Protein AF-A0A920UD61-F1 (afdb_monomer_lite)

Radius of gyration: 16.19 Å; chains: 1; bounding box: 39×26×42 Å

Sequence (69 aa):
MYPGSREPAKLILMEYFHQKAKQTVALVGKGVTFDSGGISLKPGKNMDEMKFDMCGAAAVLGAMKIIGH

pLDDT: mean 94.98, std 6.43, range [56.66, 98.62]

Foldseek 3Di:
DDDLDPDDDDDDDDDDDDPPDPDDDDQDFQQPCACQVGVNGDPPVCSVVRNCRRVRVVVVVVVSVVVRD

Structure (mmCIF, N/CA/C/O backbone):
data_AF-A0A920UD61-F1
#
_entry.id   AF-A0A920UD61-F1
#
loop_
_atom_site.group_PDB
_atom_site.id
_atom_site.type_symbol
_atom_site.label_atom_id
_atom_site.label_alt_id
_atom_site.label_comp_id
_atom_site.label_asym_id
_atom_site.label_entity_id
_atom_site.label_seq_id
_atom_site.pdbx_PDB_ins_code
_atom_site.Cartn_x
_atom_site.Cartn_y
_atom_site.Cartn_z
_atom_site.occupancy
_atom_site.B_iso_or_equiv
_atom_site.auth_seq_id
_atom_site.auth_comp_id
_atom_site.auth_asym_id
_atom_site.auth_atom_id
_atom_site.pdbx_PDB_model_num
ATOM 1 N N . MET A 1 1 ? 19.226 15.801 -6.138 1.00 56.66 1 MET A N 1
ATOM 2 C CA . MET A 1 1 ? 19.028 14.371 -6.459 1.00 56.66 1 MET A CA 1
ATOM 3 C C . MET A 1 1 ? 17.715 14.270 -7.217 1.00 56.66 1 MET A C 1
ATOM 5 O O . MET A 1 1 ? 16.726 14.783 -6.711 1.00 56.66 1 MET A O 1
ATOM 9 N N . TYR A 1 2 ? 17.709 13.753 -8.447 1.00 73.12 2 TYR A N 1
ATOM 10 C CA . TYR A 1 2 ? 16.467 13.628 -9.220 1.00 73.12 2 TYR A CA 1
ATOM 11 C C . TYR A 1 2 ? 15.580 12.530 -8.610 1.00 73.12 2 TYR A C 1
ATOM 13 O O . TYR A 1 2 ? 16.118 11.510 -8.173 1.00 73.12 2 TYR A O 1
ATOM 21 N N . PRO A 1 3 ? 14.252 12.719 -8.542 1.00 82.56 3 PRO A N 1
ATOM 22 C CA . PRO A 1 3 ? 13.348 11.702 -8.020 1.00 82.56 3 PRO A CA 1
ATOM 23 C C . PRO A 1 3 ? 13.319 10.474 -8.943 1.00 82.56 3 PRO A C 1
ATOM 25 O O . PRO A 1 3 ? 13.380 10.601 -10.164 1.00 82.56 3 PRO A O 1
ATOM 28 N N . GLY A 1 4 ? 13.191 9.277 -8.360 1.00 89.12 4 GLY A N 1
ATOM 29 C CA . GLY A 1 4 ? 13.094 8.013 -9.107 1.00 89.12 4 GLY A CA 1
ATOM 30 C C . GLY A 1 4 ? 11.741 7.772 -9.795 1.00 89.12 4 GLY A C 1
ATOM 31 O O . GLY A 1 4 ? 11.584 6.776 -10.493 1.00 89.12 4 GLY A O 1
ATOM 32 N N . SER A 1 5 ? 10.769 8.669 -9.607 1.00 93.62 5 SER A N 1
ATOM 33 C CA . SER A 1 5 ? 9.429 8.636 -10.204 1.00 93.62 5 SER A CA 1
ATOM 34 C C . SER A 1 5 ? 9.036 10.037 -10.675 1.00 93.62 5 SER A C 1
ATOM 36 O O . SER A 1 5 ? 9.439 11.034 -10.075 1.00 93.62 5 SER A O 1
ATOM 38 N N . ARG A 1 6 ? 8.225 10.107 -11.738 1.00 95.00 6 ARG A N 1
ATOM 39 C CA . ARG A 1 6 ? 7.580 11.354 -12.186 1.00 95.00 6 ARG A CA 1
ATOM 40 C C . ARG A 1 6 ? 6.380 11.729 -11.314 1.00 95.00 6 ARG A C 1
ATOM 42 O O . ARG A 1 6 ? 6.112 12.911 -11.147 1.00 95.00 6 ARG A O 1
ATOM 49 N N . GLU A 1 7 ? 5.680 10.735 -10.767 1.00 95.62 7 GLU A N 1
ATOM 50 C CA . GLU A 1 7 ? 4.575 10.946 -9.827 1.00 95.62 7 GLU A CA 1
ATOM 51 C C . GLU A 1 7 ? 5.141 11.079 -8.402 1.00 95.62 7 GLU A C 1
ATOM 53 O O . GLU A 1 7 ? 5.882 10.184 -7.968 1.00 95.62 7 GLU A O 1
ATOM 58 N N . PRO A 1 8 ? 4.833 12.166 -7.669 1.00 95.25 8 PRO A N 1
ATOM 59 C CA . PRO A 1 8 ? 5.309 12.369 -6.305 1.00 95.25 8 PRO A CA 1
ATOM 60 C C . PRO A 1 8 ? 4.686 11.373 -5.317 1.00 95.25 8 PRO A C 1
ATOM 62 O O . PRO A 1 8 ? 3.534 10.960 -5.454 1.00 95.25 8 PRO A O 1
ATOM 65 N N . ALA A 1 9 ? 5.445 11.018 -4.276 1.00 95.62 9 ALA A N 1
ATOM 66 C CA . ALA A 1 9 ? 4.967 10.150 -3.204 1.00 95.62 9 ALA A CA 1
ATOM 67 C C . ALA A 1 9 ? 3.841 10.812 -2.393 1.00 95.62 9 ALA A C 1
ATOM 69 O O . ALA A 1 9 ? 3.830 12.028 -2.191 1.00 95.62 9 ALA A O 1
ATOM 70 N N . LYS A 1 10 ? 2.910 9.992 -1.895 1.00 96.81 10 LYS A N 1
ATOM 71 C CA . LYS A 1 10 ? 1.772 10.426 -1.073 1.00 96.81 10 LYS A CA 1
ATOM 72 C C . LYS A 1 10 ? 1.690 9.565 0.182 1.00 96.81 10 LYS A C 1
ATOM 74 O O . LYS A 1 10 ? 1.888 8.354 0.111 1.00 96.81 10 LYS A O 1
ATOM 79 N N . LEU A 1 11 ? 1.364 10.193 1.310 1.00 97.81 11 LEU A N 1
ATOM 80 C CA . LEU A 1 11 ? 0.954 9.510 2.534 1.00 97.81 11 LEU A CA 1
ATOM 81 C C . LEU A 1 11 ? -0.559 9.671 2.674 1.00 97.81 11 LEU A C 1
ATOM 83 O O . LEU A 1 11 ? -1.056 10.794 2.713 1.00 97.81 11 LEU A O 1
ATOM 87 N N . ILE A 1 12 ? -1.280 8.555 2.721 1.00 97.94 12 ILE A N 1
ATOM 88 C CA . ILE A 1 12 ? -2.734 8.545 2.890 1.00 97.94 12 ILE A CA 1
ATOM 89 C C . ILE A 1 12 ? -3.027 8.167 4.337 1.00 97.94 12 ILE A C 1
ATOM 91 O O . ILE A 1 12 ? -2.591 7.113 4.797 1.00 97.94 12 ILE A O 1
ATOM 95 N N . LEU A 1 13 ? -3.773 9.022 5.033 1.00 97.56 13 LEU A N 1
ATOM 96 C CA . LEU A 1 13 ? -4.221 8.798 6.402 1.00 97.56 13 LEU A CA 1
ATOM 97 C C . LEU A 1 13 ? -5.752 8.798 6.414 1.00 97.56 13 LEU A C 1
ATOM 99 O O . LEU A 1 13 ? -6.379 9.702 5.866 1.00 97.56 13 LEU A O 1
ATOM 103 N N . MET A 1 14 ? -6.343 7.752 6.985 1.00 97.31 14 MET A N 1
ATOM 104 C CA . MET A 1 14 ? -7.787 7.617 7.162 1.00 97.31 14 MET A CA 1
ATOM 105 C C . MET A 1 14 ? -8.052 7.267 8.613 1.00 97.31 14 MET A C 1
ATOM 107 O O . MET A 1 14 ? -7.428 6.352 9.151 1.00 97.31 14 MET A O 1
ATOM 111 N N . GLU A 1 15 ? -9.000 7.962 9.219 1.00 96.69 15 GLU A N 1
ATOM 112 C CA . GLU A 1 15 ? -9.337 7.790 10.624 1.00 96.69 15 GLU A CA 1
ATOM 113 C C . GLU A 1 15 ? -10.828 7.500 10.752 1.00 96.69 15 GLU A C 1
ATOM 115 O O . GLU A 1 15 ? -11.661 8.120 10.091 1.00 96.69 15 GLU A O 1
ATOM 120 N N . TYR A 1 16 ? -11.159 6.539 11.607 1.00 96.38 16 TYR A N 1
ATOM 121 C CA . TYR A 1 16 ? -12.531 6.219 11.969 1.00 96.38 16 TYR A CA 1
ATOM 122 C C . TYR A 1 16 ? -12.628 6.115 13.487 1.00 96.38 16 TYR A C 1
ATOM 124 O O . TYR A 1 16 ? -11.835 5.420 14.124 1.00 96.38 16 TYR A O 1
ATOM 132 N N . PHE A 1 17 ? -13.621 6.795 14.059 1.00 96.25 17 PHE A N 1
ATOM 133 C CA . PHE A 1 17 ? -13.822 6.880 15.500 1.00 96.25 17 PHE A CA 1
ATOM 134 C C . PHE A 1 17 ? -15.180 6.292 15.870 1.00 96.25 17 PHE A C 1
ATOM 136 O O . PHE A 1 17 ? -16.226 6.843 15.531 1.00 96.25 17 PHE A O 1
ATOM 143 N N . HIS A 1 18 ? -15.168 5.185 16.610 1.00 94.81 18 HIS A N 1
ATOM 144 C CA . HIS A 1 18 ? -16.383 4.584 17.145 1.00 94.81 18 HIS A CA 1
ATOM 145 C C . HIS A 1 18 ? -16.569 4.969 18.617 1.00 94.81 18 HIS A C 1
ATOM 147 O O . HIS A 1 18 ? -15.654 4.802 19.420 1.00 94.81 18 HIS A O 1
ATOM 153 N N . GLN A 1 19 ? -17.767 5.421 19.003 1.00 96.12 19 GLN A N 1
ATOM 154 C CA . GLN A 1 19 ? -18.050 5.927 20.360 1.00 96.12 19 GLN A CA 1
ATOM 155 C C . GLN A 1 19 ? -17.750 4.916 21.480 1.00 96.12 19 GLN A C 1
ATOM 157 O O . GLN A 1 19 ? -17.451 5.304 22.604 1.00 96.12 19 GLN A O 1
ATOM 162 N N . LYS A 1 20 ? -17.843 3.615 21.183 1.00 96.12 20 LYS A N 1
ATOM 163 C CA . LYS A 1 20 ? -17.590 2.523 22.139 1.00 96.12 20 LYS A CA 1
ATOM 164 C C . LYS A 1 20 ? -16.216 1.867 21.967 1.00 96.12 20 LYS A C 1
ATOM 166 O O . LYS A 1 20 ? -15.975 0.814 22.561 1.00 96.12 20 LYS A O 1
ATOM 171 N N . ALA A 1 21 ? -15.339 2.425 21.131 1.00 95.94 21 ALA A N 1
ATOM 172 C CA . ALA A 1 21 ? -14.002 1.881 20.935 1.00 95.94 21 ALA A CA 1
ATOM 173 C C . ALA A 1 21 ? -13.226 1.907 22.258 1.00 95.94 21 ALA A C 1
ATOM 175 O O . ALA A 1 21 ? -13.113 2.942 22.909 1.00 95.94 21 ALA A O 1
ATOM 176 N N . LYS A 1 22 ? -12.688 0.752 22.658 1.00 97.25 22 LYS A N 1
ATOM 177 C CA . LYS A 1 22 ? -11.821 0.628 23.843 1.00 97.25 22 LYS A CA 1
ATOM 178 C C . LYS A 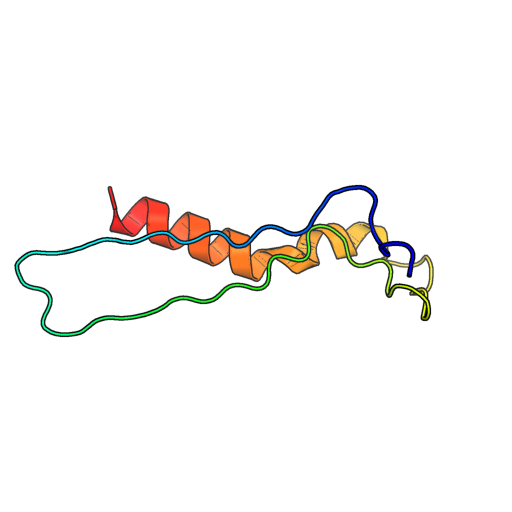1 22 ? -10.336 0.699 23.495 1.00 97.25 22 LYS A C 1
ATOM 180 O O . LYS A 1 22 ? -9.505 0.820 24.387 1.00 97.25 22 LYS A O 1
ATOM 185 N N . GLN A 1 23 ? -10.008 0.550 22.215 1.00 96.81 23 GLN A N 1
ATOM 186 C CA . GLN A 1 23 ? -8.649 0.478 21.692 1.00 96.81 23 GLN A CA 1
ATOM 187 C C . GLN A 1 23 ? -8.606 1.097 20.296 1.00 96.81 23 GLN A C 1
ATOM 189 O O . GLN A 1 23 ? -9.596 1.048 19.563 1.00 96.81 23 GLN A O 1
ATOM 194 N N . THR A 1 24 ? -7.440 1.622 19.933 1.00 96.75 24 THR A N 1
ATOM 195 C CA . THR A 1 24 ? -7.138 2.099 18.583 1.00 96.75 24 THR A CA 1
ATOM 196 C C . THR A 1 24 ? -6.337 1.033 17.851 1.00 96.75 24 THR A C 1
ATOM 198 O O . THR A 1 24 ? -5.329 0.552 18.366 1.00 96.75 24 THR A O 1
ATOM 201 N N . VAL A 1 25 ? -6.771 0.679 16.643 1.00 96.88 25 VAL A N 1
ATOM 202 C CA . VAL A 1 25 ? -6.066 -0.254 15.758 1.00 96.88 25 VAL A CA 1
ATOM 203 C C . VAL A 1 25 ? -5.599 0.514 14.529 1.00 96.88 25 VAL A C 1
ATOM 205 O O . VAL A 1 25 ? -6.377 1.258 13.937 1.00 96.88 25 VAL A O 1
ATOM 208 N N . ALA A 1 26 ? -4.340 0.319 14.139 1.00 97.94 26 ALA A N 1
ATOM 209 C CA . ALA A 1 26 ? -3.780 0.886 12.920 1.00 97.94 26 ALA A CA 1
ATOM 210 C C . ALA A 1 26 ? -3.563 -0.216 11.878 1.00 97.94 26 ALA A C 1
ATOM 212 O O . ALA A 1 26 ? -2.938 -1.238 12.163 1.00 97.94 26 ALA A O 1
ATOM 213 N N . LEU A 1 27 ? -4.058 0.012 10.662 1.00 98.19 27 LEU A N 1
ATOM 214 C CA . LEU A 1 27 ? -3.800 -0.833 9.500 1.00 98.19 27 LEU A CA 1
ATOM 215 C C . LEU A 1 27 ? -2.830 -0.100 8.571 1.00 98.19 27 LEU A C 1
ATOM 217 O O . LEU A 1 27 ? -3.109 1.017 8.141 1.00 98.19 27 LEU A O 1
ATOM 221 N N . VAL A 1 28 ? -1.693 -0.722 8.257 1.00 98.38 28 VAL A N 1
ATOM 222 C CA . VAL A 1 28 ? -0.653 -0.135 7.398 1.00 98.38 28 VAL A CA 1
ATOM 223 C C . VAL A 1 28 ? -0.481 -1.005 6.161 1.00 98.38 28 VAL A C 1
ATOM 225 O O . VAL A 1 28 ? -0.223 -2.201 6.267 1.00 98.38 28 VAL A O 1
ATOM 228 N N . GLY A 1 29 ? -0.625 -0.399 4.983 1.00 98.31 29 GLY A N 1
ATOM 229 C CA . GLY A 1 29 ? -0.521 -1.087 3.700 1.00 98.31 29 GLY A CA 1
ATOM 230 C C . GLY A 1 29 ? 0.572 -0.489 2.820 1.00 98.31 29 GLY A C 1
ATOM 231 O O . GLY A 1 29 ? 0.655 0.728 2.665 1.00 98.31 29 GLY A O 1
ATOM 232 N N . LYS A 1 30 ? 1.398 -1.346 2.209 1.00 98.31 30 LYS A N 1
ATOM 233 C CA . LYS A 1 30 ? 2.375 -0.936 1.190 1.00 98.31 30 LYS A CA 1
ATOM 234 C C . LYS A 1 30 ? 1.645 -0.403 -0.048 1.00 98.31 30 LYS A C 1
ATOM 236 O O . LYS A 1 30 ? 0.793 -1.098 -0.595 1.00 98.31 30 LYS A O 1
ATOM 241 N N . GLY A 1 31 ? 1.995 0.809 -0.481 1.00 97.94 31 GLY A N 1
ATOM 242 C CA . GLY A 1 31 ? 1.356 1.526 -1.592 1.00 97.94 31 GLY A CA 1
ATOM 243 C C . GLY A 1 31 ? 2.274 1.797 -2.784 1.00 97.94 31 GLY A C 1
ATOM 244 O O . GLY A 1 31 ? 2.216 2.886 -3.348 1.00 97.94 31 GLY A O 1
ATOM 245 N N . VAL A 1 32 ? 3.145 0.852 -3.155 1.00 97.88 32 VAL A N 1
ATOM 246 C CA . VAL A 1 32 ? 4.012 1.004 -4.338 1.00 97.88 32 VAL A CA 1
ATOM 247 C C . VAL A 1 32 ? 3.191 0.700 -5.587 1.00 97.88 32 VAL A C 1
ATOM 249 O O . VAL A 1 32 ? 2.900 -0.452 -5.884 1.00 97.88 32 VAL A O 1
ATOM 252 N N . THR A 1 33 ? 2.764 1.743 -6.299 1.00 97.38 33 THR A N 1
ATOM 253 C CA . THR A 1 33 ? 1.824 1.613 -7.429 1.00 97.38 33 THR A CA 1
ATOM 254 C C . THR A 1 33 ? 2.424 0.917 -8.648 1.00 97.38 33 THR A C 1
ATOM 256 O O . THR A 1 33 ? 1.685 0.350 -9.449 1.00 97.38 33 THR A O 1
ATOM 259 N N . PHE A 1 34 ? 3.749 0.943 -8.779 1.00 97.25 34 PHE A N 1
ATOM 260 C CA . PHE A 1 34 ? 4.513 0.128 -9.713 1.00 97.25 34 PHE A CA 1
ATOM 261 C C . PHE A 1 34 ? 5.962 0.004 -9.224 1.00 97.25 34 PHE A C 1
ATOM 263 O O . PHE A 1 34 ? 6.594 1.022 -8.936 1.00 97.25 34 PHE A O 1
ATOM 270 N N . ASP A 1 35 ? 6.498 -1.216 -9.150 1.00 96.38 35 ASP A N 1
ATOM 271 C CA . ASP A 1 35 ? 7.885 -1.469 -8.730 1.00 96.38 35 ASP A CA 1
ATOM 272 C C . ASP A 1 35 ? 8.770 -1.916 -9.904 1.00 96.38 35 ASP A C 1
ATOM 274 O O . ASP A 1 35 ? 8.826 -3.094 -10.259 1.00 96.38 35 ASP A O 1
ATOM 278 N N . SER A 1 36 ? 9.518 -0.979 -10.492 1.00 95.44 36 SER A N 1
ATOM 279 C CA . SER A 1 36 ? 10.532 -1.306 -11.504 1.00 95.44 36 SER A CA 1
ATOM 280 C C . SER A 1 36 ? 11.805 -1.923 -10.907 1.00 95.44 36 SER A C 1
ATOM 282 O O . SER A 1 36 ? 12.618 -2.468 -11.650 1.00 95.44 36 SER A O 1
ATOM 284 N N . GLY A 1 37 ? 12.009 -1.834 -9.588 1.00 95.00 37 GLY A N 1
ATOM 285 C CA . GLY A 1 37 ? 13.280 -2.107 -8.902 1.00 95.00 37 GLY A CA 1
ATOM 286 C C . GLY A 1 37 ? 14.209 -0.890 -8.776 1.00 95.00 37 GLY A C 1
ATOM 287 O O . GLY A 1 37 ? 15.206 -0.940 -8.053 1.00 95.00 37 GLY A O 1
ATOM 288 N N . GLY A 1 38 ? 13.888 0.231 -9.432 1.00 93.88 38 GLY A N 1
ATOM 289 C CA . GLY A 1 38 ? 14.709 1.443 -9.400 1.00 93.88 38 GLY A CA 1
ATOM 290 C C . GLY A 1 38 ? 16.029 1.274 -10.159 1.00 93.88 38 GLY A C 1
ATOM 291 O O . GLY A 1 38 ? 16.039 0.772 -11.279 1.00 93.88 38 GLY A O 1
ATOM 292 N N . ILE A 1 39 ? 17.146 1.706 -9.559 1.00 93.94 39 ILE A N 1
ATOM 293 C CA . ILE A 1 39 ? 18.492 1.540 -10.149 1.00 93.94 39 ILE A CA 1
ATOM 294 C C . ILE A 1 39 ? 18.797 0.052 -10.377 1.00 93.94 39 ILE A C 1
ATOM 296 O O . ILE A 1 39 ? 19.361 -0.321 -11.403 1.00 93.94 39 ILE A O 1
ATOM 300 N N . SER A 1 40 ? 18.364 -0.802 -9.449 1.00 94.44 40 SER A N 1
ATOM 301 C CA . SER A 1 40 ? 18.446 -2.258 -9.562 1.00 94.44 40 SER A CA 1
ATOM 302 C C . SER A 1 40 ? 17.229 -2.790 -10.319 1.00 94.44 40 SER A C 1
ATOM 304 O O . SER A 1 40 ? 16.348 -3.425 -9.738 1.00 94.44 40 SER A O 1
ATOM 306 N N . LEU A 1 41 ? 17.166 -2.471 -11.613 1.00 95.44 41 LEU A N 1
ATOM 307 C CA . LEU A 1 41 ? 16.032 -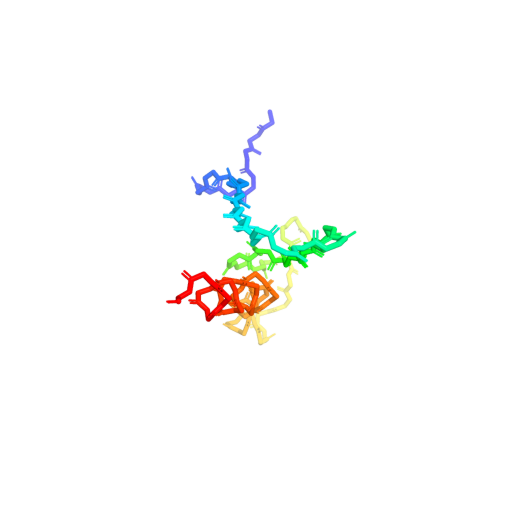2.788 -12.477 1.00 95.44 41 LEU A CA 1
ATOM 308 C C . LEU A 1 41 ? 15.708 -4.289 -12.439 1.00 95.44 41 LEU A C 1
ATOM 310 O O . LEU A 1 41 ? 16.577 -5.136 -12.666 1.00 95.44 41 LEU A O 1
ATOM 314 N N . LYS A 1 42 ? 14.441 -4.620 -12.185 1.00 93.94 42 LYS A N 1
ATOM 315 C CA . LYS A 1 42 ? 13.966 -6.003 -12.274 1.00 93.94 42 LYS A CA 1
ATOM 316 C C . LYS A 1 42 ? 14.067 -6.510 -13.723 1.00 93.94 42 LYS A C 1
ATOM 318 O O . LYS A 1 42 ? 13.909 -5.728 -14.660 1.00 93.94 42 LYS A O 1
ATOM 323 N N . PRO A 1 43 ? 14.269 -7.819 -13.947 1.00 94.62 43 PRO A N 1
ATOM 324 C CA . 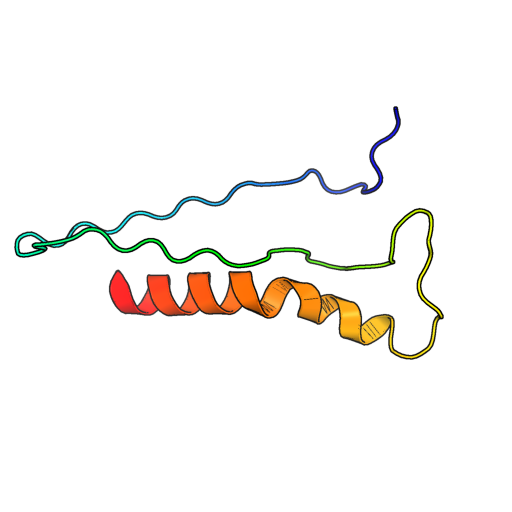PRO A 1 43 ? 14.142 -8.407 -15.278 1.00 94.62 43 PRO A CA 1
ATOM 325 C C . PRO A 1 43 ? 12.743 -8.174 -15.868 1.00 94.62 43 PRO A C 1
ATOM 327 O O . PRO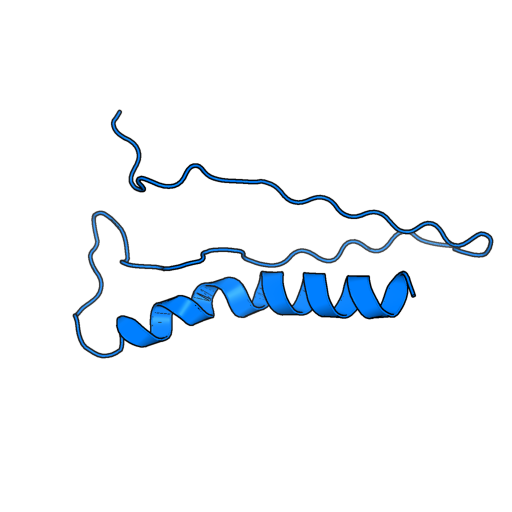 A 1 43 ? 11.761 -8.119 -15.136 1.00 94.62 43 PRO A O 1
ATOM 330 N N . GLY A 1 44 ? 12.636 -8.074 -17.197 1.00 93.62 44 GLY A N 1
ATOM 331 C CA . GLY A 1 44 ? 11.362 -7.749 -17.857 1.00 93.62 44 GLY A CA 1
ATOM 332 C C . GLY A 1 44 ? 10.257 -8.800 -17.676 1.00 93.62 44 GLY A C 1
ATOM 333 O O . GLY A 1 44 ? 9.076 -8.470 -17.730 1.00 93.62 44 GLY A O 1
ATOM 334 N N . LYS A 1 45 ? 10.623 -10.063 -17.428 1.00 95.50 45 LYS A N 1
ATOM 335 C CA . LYS A 1 45 ? 9.662 -11.133 -17.141 1.00 95.50 45 LYS A CA 1
ATOM 336 C C . LYS A 1 45 ? 8.939 -10.839 -15.818 1.00 95.50 45 LYS A C 1
ATOM 338 O O . LYS A 1 45 ? 9.601 -10.687 -14.797 1.00 95.50 45 LYS A O 1
ATOM 343 N N . ASN A 1 46 ? 7.605 -10.798 -15.850 1.00 91.69 46 ASN A N 1
ATOM 344 C CA . ASN A 1 46 ? 6.703 -10.484 -14.727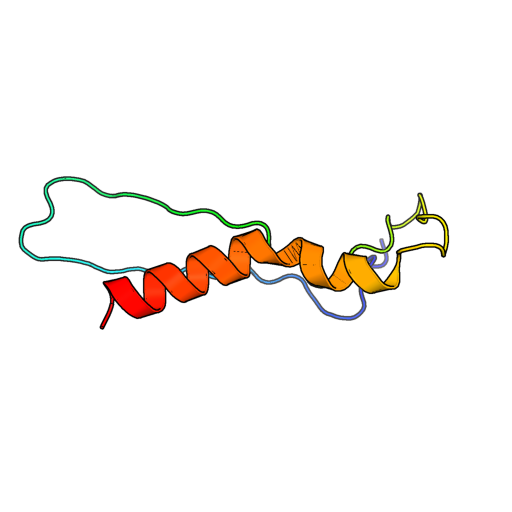 1.00 91.69 46 ASN A CA 1
ATOM 345 C C . ASN A 1 46 ? 6.779 -9.032 -14.218 1.00 91.69 46 ASN A C 1
ATOM 347 O O . ASN A 1 46 ? 6.238 -8.711 -13.160 1.00 91.69 46 ASN A O 1
ATOM 351 N N . MET A 1 47 ? 7.437 -8.122 -14.943 1.00 95.81 47 MET A N 1
ATOM 352 C CA . MET A 1 47 ? 7.460 -6.708 -14.556 1.00 95.81 47 MET A CA 1
ATOM 353 C C . MET A 1 47 ? 6.058 -6.077 -14.620 1.00 95.81 47 MET A C 1
ATOM 355 O O . MET A 1 47 ? 5.742 -5.179 -13.843 1.00 95.81 47 MET A O 1
ATOM 359 N N . ASP A 1 48 ? 5.190 -6.573 -15.500 1.00 94.19 48 ASP A N 1
ATOM 360 C CA . ASP A 1 48 ? 3.791 -6.161 -15.619 1.00 94.19 48 ASP A CA 1
ATOM 361 C C . ASP A 1 48 ? 2.948 -6.508 -14.378 1.00 94.19 48 ASP A C 1
ATOM 363 O O . ASP A 1 48 ? 1.979 -5.805 -14.072 1.00 94.19 48 ASP A O 1
ATOM 367 N N . GLU A 1 49 ? 3.342 -7.533 -13.620 1.00 96.38 49 GLU A N 1
ATOM 368 C CA . GLU A 1 49 ? 2.716 -7.902 -12.348 1.00 96.38 49 GLU A CA 1
ATOM 369 C C . GLU A 1 49 ? 3.085 -6.935 -11.216 1.00 96.38 49 GLU A C 1
ATOM 371 O O . GLU A 1 49 ? 2.369 -6.846 -10.221 1.00 96.38 49 GLU A O 1
ATOM 376 N N . MET A 1 50 ? 4.148 -6.137 -11.349 1.00 97.75 50 MET A N 1
ATOM 377 C CA . MET A 1 50 ? 4.584 -5.224 -10.281 1.00 97.75 50 MET A CA 1
ATOM 378 C C . MET A 1 50 ? 3.622 -4.051 -10.050 1.00 97.75 50 MET A C 1
ATOM 380 O O . MET A 1 50 ? 3.758 -3.327 -9.066 1.00 97.75 50 MET A O 1
ATOM 384 N N . LYS A 1 51 ? 2.586 -3.902 -10.888 1.00 96.06 51 LYS A N 1
ATOM 385 C CA . LYS A 1 51 ? 1.410 -3.066 -10.583 1.00 96.06 51 LYS A CA 1
ATOM 386 C C . LYS A 1 51 ? 0.626 -3.551 -9.353 1.00 96.06 51 LYS A C 1
ATOM 388 O O . LYS A 1 51 ? -0.140 -2.785 -8.781 1.00 96.06 51 LYS A O 1
ATOM 393 N N . PHE A 1 52 ? 0.797 -4.812 -8.950 1.00 97.44 52 PHE A N 1
ATOM 394 C CA . PHE A 1 52 ? 0.162 -5.403 -7.769 1.00 97.44 52 PHE A CA 1
ATOM 395 C C . PHE A 1 52 ? 0.943 -5.147 -6.472 1.00 97.44 52 PHE A C 1
ATOM 397 O O . PHE A 1 52 ? 0.478 -5.497 -5.389 1.00 97.44 52 PHE A O 1
ATOM 404 N N . ASP A 1 53 ? 2.094 -4.473 -6.530 1.00 97.62 53 ASP A N 1
ATOM 405 C CA . ASP A 1 53 ? 2.935 -4.205 -5.355 1.00 97.62 53 ASP A CA 1
ATOM 406 C C . ASP A 1 53 ? 2.340 -3.152 -4.378 1.00 97.62 53 ASP A C 1
ATOM 408 O O . ASP A 1 53 ? 2.925 -2.786 -3.353 1.00 97.62 53 ASP A O 1
ATOM 412 N N . MET A 1 54 ? 1.115 -2.706 -4.674 1.00 98.44 54 MET A N 1
ATOM 413 C CA . MET A 1 54 ? 0.247 -1.853 -3.861 1.00 98.44 54 MET A CA 1
ATOM 414 C C . MET A 1 54 ? -0.954 -2.597 -3.250 1.00 98.44 54 MET A C 1
ATOM 416 O O . MET A 1 54 ? -1.778 -1.968 -2.580 1.00 98.44 54 MET A O 1
ATOM 420 N N . CYS A 1 55 ? -1.086 -3.917 -3.449 1.00 98.56 55 CYS A N 1
ATOM 421 C CA . CYS A 1 55 ? -2.241 -4.685 -2.963 1.00 98.56 55 CYS A CA 1
ATOM 422 C C . CYS A 1 55 ? -2.440 -4.570 -1.442 1.00 98.56 55 CYS A C 1
ATOM 424 O O . CYS A 1 55 ? -3.577 -4.597 -0.978 1.00 98.56 55 CYS A O 1
ATOM 426 N N . GLY A 1 56 ? -1.368 -4.363 -0.668 1.00 98.62 56 GLY A N 1
ATOM 427 C CA . GLY A 1 56 ? -1.464 -4.085 0.768 1.00 98.62 56 GLY A CA 1
ATOM 428 C C . GLY A 1 56 ? -2.222 -2.787 1.070 1.00 98.62 56 GLY A C 1
ATOM 429 O O . GLY A 1 56 ? -3.153 -2.792 1.871 1.00 98.62 56 GLY A O 1
ATOM 430 N N . ALA A 1 57 ? -1.878 -1.679 0.407 1.00 98.56 57 ALA A N 1
ATOM 431 C CA . ALA A 1 57 ? -2.620 -0.423 0.537 1.00 98.56 57 ALA A CA 1
ATOM 432 C C . ALA A 1 57 ? -4.056 -0.546 0.008 1.00 98.56 57 ALA A C 1
ATOM 434 O O . ALA A 1 57 ? -4.977 -0.028 0.637 1.00 98.56 57 ALA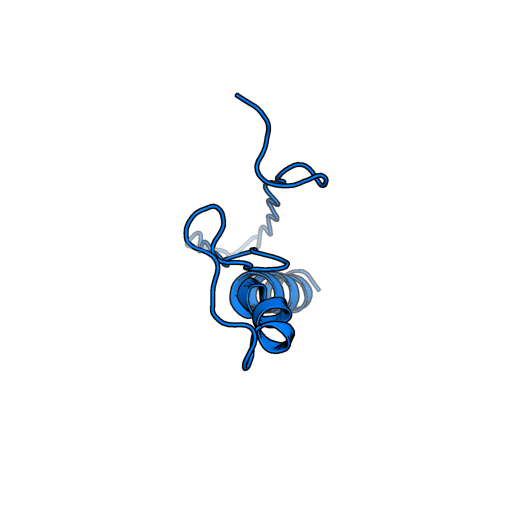 A O 1
ATOM 435 N N . ALA A 1 58 ? -4.268 -1.269 -1.098 1.00 98.56 58 ALA A N 1
ATOM 436 C CA . ALA A 1 58 ? -5.607 -1.528 -1.630 1.00 98.56 58 ALA A CA 1
ATOM 437 C C . ALA A 1 58 ? -6.493 -2.284 -0.625 1.00 98.56 58 ALA A C 1
ATOM 439 O O . ALA A 1 58 ? -7.652 -1.919 -0.428 1.00 98.56 58 ALA A O 1
ATOM 440 N N . ALA A 1 59 ? -5.939 -3.295 0.053 1.00 98.62 59 ALA A N 1
ATOM 441 C CA . ALA A 1 59 ? -6.636 -4.044 1.093 1.00 98.62 59 ALA A CA 1
ATOM 442 C C . ALA A 1 59 ? -6.996 -3.155 2.294 1.00 98.62 59 ALA A C 1
ATOM 444 O O . ALA A 1 59 ? -8.125 -3.219 2.774 1.00 98.62 59 ALA A O 1
ATOM 445 N N . VAL A 1 60 ? -6.083 -2.281 2.739 1.00 98.56 60 VAL A N 1
ATOM 446 C CA . VAL A 1 60 ? -6.363 -1.316 3.819 1.00 98.56 60 VAL A CA 1
ATOM 447 C C . VAL A 1 60 ? -7.461 -0.330 3.419 1.00 98.56 60 VAL A C 1
ATOM 449 O O . VAL A 1 60 ? -8.391 -0.118 4.192 1.00 98.56 60 VAL A O 1
ATOM 452 N N . LEU A 1 61 ? -7.409 0.229 2.206 1.00 98.19 61 LEU A N 1
ATOM 453 C CA . LEU A 1 61 ? -8.457 1.114 1.679 1.00 98.19 61 LEU A CA 1
ATOM 454 C C . LEU A 1 61 ? -9.818 0.408 1.616 1.00 98.19 61 LEU A C 1
ATOM 456 O O . LEU A 1 61 ? -10.827 0.975 2.034 1.00 98.19 61 LEU A O 1
ATOM 460 N N . GLY A 1 62 ? -9.846 -0.840 1.143 1.00 98.19 62 GLY A N 1
ATOM 461 C CA . GLY A 1 62 ? -11.054 -1.663 1.110 1.00 98.19 62 GLY A CA 1
ATOM 462 C C . GLY A 1 62 ? -11.614 -1.954 2.505 1.00 98.19 62 GLY A C 1
ATOM 463 O O . GLY A 1 62 ? -12.812 -1.788 2.726 1.00 98.19 62 GLY A O 1
ATOM 464 N N . ALA A 1 63 ? -10.756 -2.322 3.460 1.00 98.25 63 ALA A N 1
ATOM 465 C CA . ALA A 1 63 ? -11.153 -2.556 4.846 1.00 98.25 63 ALA A CA 1
ATOM 466 C C . ALA A 1 63 ? -11.712 -1.282 5.495 1.00 98.25 63 ALA A C 1
ATOM 468 O O . ALA A 1 63 ? -12.796 -1.317 6.072 1.00 98.25 63 ALA A O 1
ATOM 469 N N . MET A 1 64 ? -11.028 -0.144 5.340 1.00 97.69 64 MET A N 1
ATOM 470 C CA . MET A 1 64 ? -11.484 1.141 5.879 1.00 97.69 64 MET A CA 1
ATOM 471 C C . MET A 1 64 ? -12.814 1.587 5.269 1.00 97.69 64 MET A C 1
ATOM 473 O O . MET A 1 64 ? -13.664 2.099 5.994 1.00 97.69 64 MET A O 1
ATOM 477 N N . LYS A 1 65 ? -13.039 1.330 3.973 1.00 97.19 65 LYS A N 1
ATOM 478 C CA . LYS A 1 65 ? -14.332 1.586 3.323 1.00 97.19 65 LYS A CA 1
ATOM 479 C C . LYS A 1 65 ? -15.476 0.801 3.969 1.00 97.19 65 LYS A C 1
ATOM 481 O O . LYS A 1 65 ? -16.574 1.332 4.040 1.00 97.19 65 LYS A O 1
ATOM 486 N N . ILE A 1 66 ? -15.240 -0.439 4.401 1.00 97.31 66 ILE A N 1
ATOM 487 C CA . ILE A 1 66 ? -16.251 -1.267 5.079 1.00 97.31 66 ILE A CA 1
ATOM 488 C C . ILE A 1 66 ? -16.425 -0.827 6.539 1.00 97.31 66 ILE A C 1
ATOM 490 O O . ILE A 1 66 ? -17.545 -0.785 7.028 1.00 97.31 66 ILE A O 1
ATOM 494 N N . ILE A 1 67 ? -15.332 -0.491 7.231 1.00 95.69 67 ILE A N 1
ATOM 495 C CA . ILE A 1 67 ? -15.343 -0.074 8.644 1.00 95.69 67 ILE A CA 1
ATOM 496 C C . ILE A 1 67 ? -16.055 1.270 8.842 1.00 95.69 67 ILE A C 1
ATOM 498 O O . ILE A 1 67 ? -16.754 1.446 9.837 1.00 95.69 67 ILE A O 1
ATOM 502 N N . GLY A 1 68 ? -15.830 2.224 7.936 1.00 90.75 68 GLY A N 1
ATOM 503 C CA . GLY A 1 68 ? -16.404 3.568 8.015 1.00 90.75 68 GLY A CA 1
ATOM 504 C C . GLY A 1 68 ? -17.801 3.709 7.405 1.00 90.75 68 GLY A C 1
ATOM 505 O O . GLY A 1 68 ? -18.316 4.826 7.387 1.00 90.75 68 GLY A O 1
ATOM 506 N N . HIS A 1 69 ? -18.366 2.626 6.865 1.00 75.56 69 HIS A N 1
ATOM 507 C CA . HIS A 1 69 ? -19.712 2.597 6.290 1.00 75.56 69 HIS A CA 1
ATOM 508 C C . HIS A 1 69 ? -20.789 2.432 7.363 1.00 75.56 69 HIS A C 1
ATOM 510 O O . HIS A 1 69 ? -21.906 2.943 7.119 1.00 75.56 69 HIS A O 1
#

Secondary structure (DSSP, 8-state):
---S-SSPP---------TT-SS---------S----TTSPPPSTTGGGGGGTTHHHHHHHHHHHHHT-